Protein AF-A0AA88UX72-F1 (afdb_monomer_lite)

Foldseek 3Di:
DQKDKDWDFDDDDPDPDDPPDRQREIEIEGADDVCVQCVPPVVSVVVVVVVCVVSVHQKYKYWYWYADPVRDIWIKIKMKGQAPVVVVVVVVVCVVPPPDFDKDWDDDPDRITIIMTTDDPPPDD

Radius of gyration: 15.79 Å; chains: 1; bounding box: 31×39×46 Å

Structure (mmCIF, N/CA/C/O backbone):
data_AF-A0AA88UX72-F1
#
_entry.id   AF-A0AA88UX72-F1
#
loop_
_atom_site.group_PDB
_atom_site.id
_atom_site.type_symbol
_atom_site.label_atom_id
_atom_site.label_alt_id
_atom_site.label_comp_id
_atom_site.label_asym_id
_atom_site.label_entity_id
_atom_site.label_seq_id
_atom_site.pdbx_PDB_ins_code
_atom_site.Cartn_x
_atom_site.Cartn_y
_atom_site.Cartn_z
_atom_site.occupancy
_atom_site.B_iso_or_equiv
_atom_site.auth_seq_id
_atom_site.auth_comp_id
_atom_site.auth_asym_id
_atom_site.auth_atom_id
_atom_site.pdbx_PDB_model_num
ATOM 1 N N . MET A 1 1 ? 15.094 -5.283 6.063 1.00 44.72 1 MET A N 1
ATOM 2 C CA . MET A 1 1 ? 13.885 -4.436 6.108 1.00 44.72 1 MET A CA 1
ATOM 3 C C . MET A 1 1 ? 13.995 -3.380 5.005 1.00 44.72 1 MET A C 1
ATOM 5 O O . MET A 1 1 ? 14.874 -2.535 5.083 1.00 44.72 1 MET A O 1
ATOM 9 N N . LEU A 1 2 ? 13.213 -3.503 3.923 1.00 51.06 2 LEU A N 1
ATOM 10 C CA . LEU A 1 2 ? 13.275 -2.646 2.713 1.00 51.06 2 LEU A CA 1
ATOM 11 C C . LEU A 1 2 ? 12.264 -1.480 2.731 1.00 51.06 2 LEU A C 1
ATOM 13 O O . LEU A 1 2 ? 12.198 -0.710 1.777 1.00 51.06 2 LEU A O 1
ATOM 17 N N . ALA A 1 3 ? 11.479 -1.356 3.802 1.00 54.88 3 ALA A N 1
ATOM 18 C CA . ALA A 1 3 ? 10.460 -0.329 3.974 1.00 54.88 3 ALA A CA 1
ATOM 19 C C . ALA A 1 3 ? 10.599 0.311 5.359 1.00 54.88 3 ALA A C 1
ATOM 21 O O . ALA A 1 3 ? 10.671 -0.400 6.361 1.00 54.88 3 ALA A O 1
ATOM 22 N N . THR A 1 4 ? 10.621 1.641 5.410 1.00 60.09 4 THR A N 1
ATOM 23 C CA . THR A 1 4 ? 10.502 2.402 6.659 1.00 60.09 4 THR A CA 1
ATOM 24 C C . THR A 1 4 ? 9.038 2.777 6.833 1.00 60.09 4 THR A C 1
ATOM 26 O O . THR A 1 4 ? 8.469 3.461 5.979 1.00 60.09 4 THR A O 1
ATOM 29 N N . PHE A 1 5 ? 8.408 2.323 7.913 1.00 58.56 5 PHE A N 1
ATOM 30 C CA . PHE A 1 5 ? 7.028 2.677 8.235 1.00 58.56 5 PHE A CA 1
ATOM 31 C C . PHE A 1 5 ? 7.004 3.836 9.233 1.00 58.56 5 PHE A C 1
ATOM 33 O O . PHE A 1 5 ? 7.722 3.807 10.230 1.00 58.56 5 PHE A O 1
ATOM 40 N N . CYS A 1 6 ? 6.181 4.854 8.974 1.00 54.72 6 CYS A N 1
ATOM 41 C CA . CYS A 1 6 ? 5.992 5.982 9.881 1.00 54.72 6 CYS A CA 1
ATOM 42 C C . CYS A 1 6 ? 4.521 6.069 10.302 1.00 54.72 6 CYS A C 1
ATOM 44 O O . CYS A 1 6 ? 3.613 6.030 9.469 1.0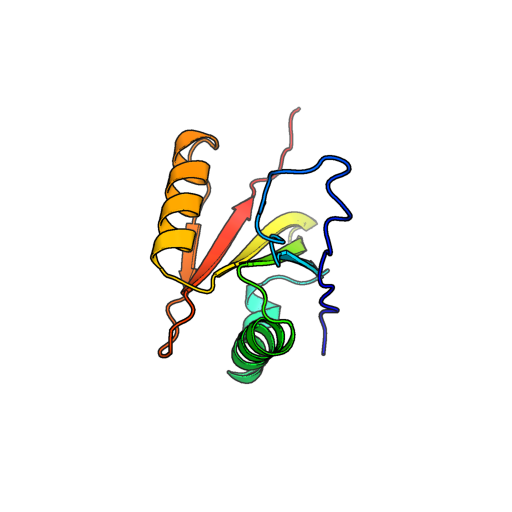0 54.72 6 CYS A O 1
ATOM 46 N N . ALA A 1 7 ? 4.276 6.202 11.603 1.00 49.16 7 ALA A N 1
ATOM 47 C CA . ALA A 1 7 ? 2.956 6.542 12.115 1.00 49.16 7 ALA A CA 1
ATOM 48 C C . ALA A 1 7 ? 2.701 8.042 11.903 1.00 49.16 7 ALA A C 1
ATOM 50 O O . ALA A 1 7 ? 3.544 8.872 12.251 1.00 49.16 7 ALA A O 1
ATOM 51 N N . VAL A 1 8 ? 1.548 8.405 11.336 1.00 52.69 8 VAL A N 1
ATOM 52 C CA . VAL A 1 8 ? 1.131 9.807 11.240 1.00 52.69 8 VAL A CA 1
ATOM 53 C C . VAL A 1 8 ? 0.278 10.124 12.464 1.00 52.69 8 VAL A C 1
ATOM 55 O O . VAL A 1 8 ? -0.829 9.615 12.615 1.00 52.69 8 VAL A O 1
ATOM 58 N N . ALA A 1 9 ? 0.788 10.985 13.343 1.00 47.56 9 ALA A N 1
ATOM 59 C CA . ALA A 1 9 ? 0.002 11.561 14.427 1.00 47.56 9 ALA A CA 1
ATOM 60 C C . ALA A 1 9 ? -0.632 12.877 13.947 1.00 47.56 9 ALA A C 1
ATOM 62 O O . ALA A 1 9 ? 0.058 13.879 13.767 1.00 47.56 9 ALA A O 1
ATOM 63 N N . THR A 1 10 ? -1.949 12.902 13.731 1.00 47.16 10 THR A N 1
ATOM 64 C CA . THR A 1 10 ? -2.679 14.157 13.482 1.00 47.16 10 THR A CA 1
ATOM 65 C C . THR A 1 10 ? -2.807 14.948 14.787 1.00 47.16 10 THR A C 1
ATOM 67 O O . THR A 1 10 ? -3.457 14.489 15.728 1.00 47.16 10 THR A O 1
ATOM 70 N N . GLY A 1 11 ? -2.167 16.118 14.861 1.00 38.25 11 GLY A N 1
ATOM 71 C CA . GLY A 1 11 ? -2.118 16.971 16.052 1.00 38.25 11 GLY A CA 1
ATOM 72 C C . GLY A 1 11 ? -3.402 17.771 16.345 1.00 38.25 11 GLY A C 1
ATOM 73 O O . GLY A 1 11 ? -3.981 18.371 15.449 1.00 38.25 11 GLY A O 1
ATOM 74 N N . LYS A 1 12 ? -3.770 17.760 17.639 1.00 38.09 12 LYS A N 1
ATOM 75 C CA . LYS A 1 12 ? -4.587 18.667 18.485 1.00 38.09 12 LYS A CA 1
ATOM 76 C C . LYS A 1 12 ? -5.878 19.324 17.919 1.00 38.09 12 LYS A C 1
ATOM 78 O O . LYS A 1 12 ? -5.793 20.266 17.137 1.00 38.09 12 LYS A O 1
ATOM 83 N N . PRO A 1 13 ? -7.079 18.977 18.439 1.00 38.19 13 PRO A N 1
ATOM 84 C CA . PRO A 1 13 ? -8.253 19.839 18.336 1.00 38.19 13 PRO A CA 1
ATOM 85 C C . PRO A 1 13 ? -8.174 20.938 19.404 1.00 38.19 13 PRO A C 1
ATOM 87 O O . PRO A 1 13 ? -8.322 20.679 20.598 1.00 38.19 13 PRO A O 1
ATOM 90 N N . GLU A 1 14 ? -7.960 22.182 18.991 1.00 43.72 14 GLU A N 1
ATOM 91 C CA . GLU A 1 14 ? -8.206 23.341 19.850 1.00 43.72 14 GLU A CA 1
ATOM 92 C C . GLU A 1 14 ? -9.699 23.687 19.800 1.00 43.72 14 GLU A C 1
ATOM 94 O O . GLU A 1 14 ? -10.089 24.645 19.150 1.00 43.72 14 GLU A O 1
ATOM 99 N N . ASN A 1 15 ? -10.555 22.871 20.425 1.00 40.28 15 ASN A N 1
ATOM 100 C CA . ASN A 1 15 ? -11.774 23.366 21.070 1.00 40.28 15 ASN A CA 1
ATOM 101 C C . ASN A 1 15 ? -12.445 22.275 21.910 1.00 40.28 15 ASN A C 1
ATOM 103 O O . ASN A 1 15 ? -12.537 21.111 21.511 1.00 40.28 15 ASN A O 1
ATOM 107 N N . ALA A 1 16 ? -12.928 22.673 23.080 1.00 46.75 16 ALA A N 1
ATOM 108 C CA . ALA A 1 16 ? -13.628 21.820 24.022 1.00 46.75 16 ALA A CA 1
ATOM 109 C C . ALA A 1 16 ? -14.860 21.164 23.370 1.00 46.75 16 ALA A C 1
ATOM 111 O O . ALA A 1 16 ? -15.727 21.850 22.838 1.00 46.75 16 ALA A O 1
ATOM 112 N N . GLY A 1 17 ? -14.948 19.832 23.433 1.00 41.94 17 GLY A N 1
ATOM 113 C CA . GLY A 1 17 ? -16.197 19.102 23.173 1.00 41.94 17 GLY A CA 1
ATOM 114 C C . GLY A 1 17 ? -16.154 17.996 22.120 1.00 41.94 17 GLY A C 1
ATOM 115 O O . GLY A 1 17 ? -17.093 17.210 22.063 1.00 41.94 17 GLY A O 1
ATOM 116 N N . SER A 1 18 ? -15.082 17.849 21.339 1.00 40.16 18 SER A N 1
ATOM 117 C CA . SER A 1 18 ? -15.031 16.814 20.301 1.00 40.16 18 SER A CA 1
ATOM 118 C C . SER A 1 18 ? -13.996 15.737 20.623 1.00 40.16 18 SER A C 1
ATOM 120 O O . SER A 1 18 ? -12.798 15.927 20.425 1.00 40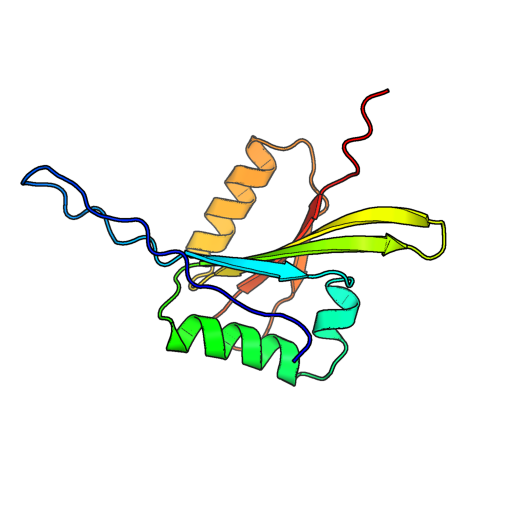.16 18 SER A O 1
ATOM 122 N N . ARG A 1 19 ? -14.455 14.573 21.109 1.00 44.94 19 ARG A N 1
ATOM 123 C CA . ARG A 1 19 ? -13.673 13.319 21.169 1.00 44.94 19 ARG A CA 1
ATOM 124 C C . ARG A 1 19 ? -13.427 12.775 19.751 1.00 44.94 19 ARG A C 1
ATOM 126 O O . ARG A 1 19 ? -13.725 11.615 19.472 1.00 44.94 19 ARG A O 1
ATOM 133 N N . LEU A 1 20 ? -12.933 13.610 18.834 1.00 41.38 20 LEU A N 1
ATOM 134 C CA . LEU A 1 20 ? -12.520 13.169 17.509 1.00 41.38 20 LEU A CA 1
ATOM 135 C C . LEU A 1 20 ? -11.348 12.222 17.702 1.00 41.38 20 LEU A C 1
ATOM 137 O O . LEU A 1 20 ? -10.259 12.608 18.124 1.00 41.38 20 LEU A O 1
ATOM 141 N N . MET A 1 21 ? -11.655 10.950 17.485 1.00 46.09 21 MET A N 1
ATOM 142 C CA . MET A 1 21 ? -10.746 9.836 17.620 1.00 46.09 21 MET A CA 1
ATOM 143 C C . MET A 1 21 ? -9.452 10.147 16.880 1.00 46.09 21 MET A C 1
ATOM 145 O O . MET A 1 21 ? -9.477 10.417 15.678 1.00 46.09 21 MET A O 1
ATOM 149 N N . VAL A 1 22 ? -8.330 10.095 17.603 1.00 51.31 22 VAL A N 1
ATOM 150 C CA . VAL A 1 22 ? -6.994 10.068 17.007 1.00 51.31 22 VAL A CA 1
ATOM 151 C C . VAL A 1 22 ? -7.034 8.989 15.929 1.00 51.31 22 VAL A C 1
ATOM 153 O O . VAL A 1 22 ? -7.208 7.801 16.216 1.00 51.31 22 VAL A O 1
ATOM 156 N N . SER A 1 23 ? -7.005 9.409 14.670 1.00 56.72 23 SER A N 1
ATOM 157 C CA . SER A 1 23 ? -7.057 8.489 13.547 1.00 56.72 23 SER A CA 1
ATOM 158 C C . SER A 1 23 ? -5.644 7.955 13.396 1.00 56.72 23 SER A C 1
ATOM 160 O O . SER A 1 23 ? -4.798 8.600 12.790 1.00 56.72 23 SER A O 1
ATOM 162 N N . HIS A 1 24 ? -5.368 6.825 14.052 1.00 78.12 24 HIS A N 1
ATOM 163 C CA . HIS A 1 24 ? -4.060 6.176 14.060 1.00 78.12 24 HIS A CA 1
ATOM 164 C C . HIS A 1 24 ? -3.805 5.570 12.670 1.00 78.12 24 HIS A C 1
ATOM 166 O O . HIS A 1 24 ? -4.041 4.384 12.444 1.00 78.12 24 HIS A O 1
ATOM 172 N N . VAL A 1 25 ? -3.420 6.409 11.707 1.00 83.62 25 VAL A N 1
ATOM 173 C CA . VAL A 1 25 ? -3.127 6.017 10.326 1.00 83.62 25 VAL A CA 1
ATOM 174 C C . VAL A 1 25 ? -1.615 6.041 10.126 1.00 83.62 25 VAL A C 1
ATOM 176 O O . VAL A 1 25 ? -0.964 7.057 10.357 1.00 83.62 25 VAL A O 1
ATOM 179 N N . GLY A 1 26 ? -1.036 4.924 9.701 1.00 84.56 26 GLY A N 1
ATOM 180 C CA . GLY A 1 26 ? 0.362 4.862 9.286 1.00 84.56 26 GLY A CA 1
ATOM 181 C C . GLY A 1 26 ? 0.496 5.061 7.785 1.00 84.56 26 GLY A C 1
ATOM 182 O O . GLY A 1 26 ? -0.353 4.605 7.015 1.00 84.56 26 GLY A O 1
ATOM 183 N N . MET A 1 27 ? 1.587 5.695 7.367 1.00 84.81 27 MET A N 1
ATOM 184 C CA . MET A 1 27 ? 1.947 5.836 5.961 1.00 84.81 27 MET A CA 1
ATOM 185 C C . MET A 1 27 ? 3.407 5.442 5.745 1.00 84.81 27 MET A C 1
ATOM 187 O O . MET A 1 27 ? 4.288 5.727 6.554 1.00 84.81 27 MET A O 1
ATOM 191 N N . SER A 1 28 ? 3.672 4.777 4.631 1.00 85.44 28 SER A N 1
ATOM 192 C CA . SER A 1 28 ? 5.018 4.426 4.194 1.00 85.44 28 SER A CA 1
ATOM 193 C C . SER A 1 28 ? 5.125 4.578 2.686 1.00 85.44 28 SER A C 1
ATOM 195 O O . SER A 1 28 ? 4.124 4.477 1.975 1.00 85.44 28 SER A O 1
ATOM 197 N N . SER A 1 29 ? 6.339 4.816 2.197 1.00 86.88 29 SER A N 1
ATOM 198 C CA . SER A 1 29 ? 6.627 4.818 0.767 1.00 86.88 29 SER A CA 1
ATOM 199 C C . SER A 1 29 ? 7.810 3.911 0.454 1.00 86.88 29 SER A C 1
ATOM 201 O O . SER A 1 29 ? 8.764 3.847 1.229 1.00 86.88 29 SER A O 1
ATOM 203 N N . ILE A 1 30 ? 7.736 3.195 -0.668 1.00 87.31 30 ILE A N 1
ATOM 204 C CA . ILE A 1 30 ? 8.759 2.235 -1.097 1.00 87.31 30 ILE A CA 1
ATOM 205 C C . ILE A 1 30 ? 9.077 2.374 -2.589 1.00 87.31 30 ILE A C 1
ATOM 207 O O . ILE A 1 30 ? 8.212 2.705 -3.399 1.00 87.31 30 ILE A O 1
ATOM 211 N N . GLY A 1 31 ? 10.326 2.067 -2.951 1.00 88.25 31 GLY A N 1
ATOM 212 C CA . GLY A 1 31 ? 10.840 2.112 -4.329 1.00 88.25 31 GLY A CA 1
ATOM 213 C C . GLY A 1 31 ? 10.829 0.769 -5.073 1.00 88.25 31 GLY A C 1
ATOM 214 O O . GLY A 1 31 ? 11.530 0.610 -6.070 1.00 88.25 31 GLY A O 1
ATOM 215 N N . ILE A 1 32 ? 10.103 -0.231 -4.564 1.00 87.25 32 ILE A N 1
ATOM 216 C CA . ILE A 1 32 ? 9.988 -1.581 -5.142 1.00 87.25 32 ILE A CA 1
ATOM 217 C C . ILE A 1 32 ? 8.518 -1.968 -5.270 1.00 87.25 32 ILE A C 1
ATOM 219 O O . ILE A 1 32 ? 7.690 -1.455 -4.518 1.00 87.25 32 ILE A O 1
ATOM 223 N N . SER A 1 33 ? 8.190 -2.902 -6.167 1.00 87.50 33 SER A N 1
ATOM 224 C CA . SER A 1 33 ? 6.817 -3.404 -6.282 1.00 87.50 33 SER A CA 1
ATOM 225 C C . SER A 1 33 ? 6.334 -4.038 -4.978 1.00 87.50 33 SER A C 1
ATOM 227 O O . SER A 1 33 ? 7.106 -4.685 -4.262 1.00 87.50 33 SER A O 1
ATOM 229 N N . ILE A 1 34 ? 5.039 -3.915 -4.689 1.00 85.25 34 ILE A N 1
ATOM 230 C CA . ILE A 1 34 ? 4.413 -4.579 -3.539 1.00 85.25 34 ILE A CA 1
ATOM 231 C C . ILE A 1 34 ? 4.574 -6.092 -3.661 1.00 85.25 34 ILE A C 1
ATOM 233 O O . ILE A 1 34 ? 4.831 -6.766 -2.671 1.00 85.25 34 ILE A O 1
ATOM 237 N N . ALA A 1 35 ? 4.517 -6.635 -4.879 1.00 83.75 35 ALA A N 1
ATOM 238 C CA . ALA A 1 35 ? 4.802 -8.047 -5.110 1.00 83.75 35 ALA A CA 1
ATOM 239 C C . ALA A 1 35 ? 6.204 -8.442 -4.611 1.00 83.75 35 ALA A C 1
ATOM 241 O O . ALA A 1 35 ? 6.340 -9.478 -3.973 1.00 83.75 35 ALA A O 1
ATOM 242 N N . ARG A 1 36 ? 7.237 -7.616 -4.836 1.00 85.19 36 ARG A N 1
ATOM 243 C CA . ARG A 1 36 ? 8.587 -7.864 -4.298 1.00 85.19 36 ARG A CA 1
ATOM 244 C C . ARG A 1 36 ? 8.679 -7.664 -2.791 1.00 85.19 36 ARG A C 1
ATOM 246 O O . ARG A 1 36 ? 9.406 -8.421 -2.154 1.00 85.19 36 ARG A O 1
ATOM 253 N N . LEU A 1 37 ? 7.966 -6.679 -2.240 1.00 82.94 37 LEU A N 1
ATOM 254 C CA . LEU A 1 37 ? 7.867 -6.488 -0.790 1.00 82.94 37 LEU A CA 1
ATOM 255 C C . LEU A 1 37 ? 7.313 -7.755 -0.124 1.00 82.94 37 LEU A C 1
ATOM 257 O O . LEU A 1 37 ? 7.872 -8.213 0.863 1.00 82.94 37 LEU A O 1
ATOM 261 N N . LEU A 1 38 ? 6.256 -8.328 -0.704 1.00 80.25 38 LEU A N 1
ATOM 262 C CA . LEU A 1 38 ? 5.548 -9.490 -0.167 1.00 80.25 38 LEU A CA 1
ATOM 263 C C . LEU A 1 38 ? 6.190 -10.839 -0.529 1.00 80.25 38 LEU A C 1
ATOM 265 O O . LEU A 1 38 ? 5.904 -11.841 0.114 1.00 80.25 38 LEU A O 1
ATOM 269 N N . ALA A 1 39 ? 7.048 -10.883 -1.552 1.00 78.06 39 ALA A N 1
ATOM 270 C CA . ALA A 1 39 ? 7.757 -12.097 -1.960 1.00 78.06 39 ALA A CA 1
ATOM 271 C C . ALA A 1 39 ? 8.921 -12.471 -1.024 1.00 78.06 39 ALA A C 1
ATOM 273 O O . ALA A 1 39 ? 9.405 -13.598 -1.095 1.00 78.06 39 ALA A O 1
ATOM 274 N N . HIS A 1 40 ? 9.386 -11.549 -0.170 1.00 64.31 40 HIS A N 1
ATOM 275 C CA . HIS A 1 40 ? 10.398 -11.825 0.858 1.00 64.31 40 HIS A CA 1
ATOM 276 C C . HIS A 1 40 ? 9.762 -12.547 2.056 1.00 64.31 40 HIS A C 1
ATOM 278 O O . HIS A 1 40 ? 9.537 -11.940 3.102 1.00 64.31 40 HIS A O 1
ATOM 284 N N . ASP A 1 41 ? 9.459 -13.834 1.868 1.00 56.88 41 ASP A N 1
ATOM 285 C CA . ASP A 1 41 ? 8.862 -14.754 2.844 1.00 56.88 41 ASP A CA 1
ATOM 286 C C . ASP A 1 41 ? 7.555 -14.258 3.505 1.00 56.88 41 ASP A C 1
ATOM 288 O O . ASP A 1 41 ? 7.161 -13.090 3.461 1.00 56.88 41 ASP A O 1
ATOM 292 N N . ASN A 1 42 ? 6.855 -15.166 4.193 1.00 58.97 42 ASN A N 1
ATOM 293 C CA . ASN A 1 42 ? 5.667 -14.823 4.992 1.00 58.97 42 ASN A CA 1
ATOM 294 C C . ASN A 1 42 ? 5.956 -13.765 6.085 1.00 58.97 42 ASN A C 1
ATOM 296 O O . ASN A 1 42 ? 5.022 -13.207 6.661 1.00 58.97 42 ASN A O 1
ATOM 300 N N . MET A 1 43 ? 7.235 -13.474 6.356 1.00 59.94 43 MET A N 1
ATOM 301 C CA . MET A 1 43 ? 7.681 -12.455 7.305 1.00 59.94 43 MET A CA 1
ATOM 302 C C . MET A 1 43 ? 7.222 -11.050 6.918 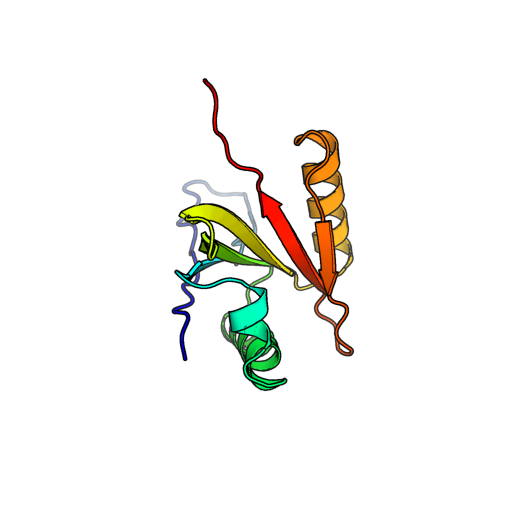1.00 59.94 43 MET A C 1
ATOM 304 O O . MET A 1 43 ? 6.733 -10.335 7.780 1.00 59.94 43 MET A O 1
ATOM 308 N N . SER A 1 44 ? 7.282 -10.663 5.644 1.00 71.00 44 SER A N 1
ATOM 309 C CA . SER A 1 44 ? 6.970 -9.287 5.216 1.00 71.00 44 SER A CA 1
ATOM 310 C C . SER A 1 44 ? 5.555 -8.824 5.590 1.00 71.00 44 SER A C 1
ATOM 312 O O . SER A 1 44 ? 5.355 -7.699 6.049 1.00 71.00 44 SER A O 1
ATOM 314 N N . THR A 1 45 ? 4.551 -9.694 5.444 1.00 74.94 45 THR A N 1
ATOM 315 C CA . THR A 1 45 ? 3.178 -9.332 5.828 1.00 74.94 45 THR A CA 1
ATOM 316 C C . THR A 1 45 ? 2.965 -9.430 7.332 1.00 74.94 45 THR A C 1
ATOM 318 O O . THR A 1 45 ? 2.254 -8.605 7.903 1.00 74.94 45 THR A O 1
ATOM 321 N N . GLN A 1 46 ? 3.619 -10.387 7.995 1.00 76.56 46 GLN A N 1
ATOM 322 C CA . GLN A 1 46 ? 3.596 -10.474 9.453 1.00 76.56 46 GLN A CA 1
ATOM 323 C C . GLN A 1 46 ? 4.250 -9.253 10.105 1.00 76.56 46 GLN A C 1
ATOM 325 O O . GLN A 1 46 ? 3.713 -8.758 11.086 1.00 76.56 46 GLN A O 1
ATOM 330 N N . GLU A 1 47 ? 5.341 -8.725 9.550 1.00 79.75 47 GLU A N 1
ATOM 331 C CA . GLU A 1 47 ? 5.997 -7.491 9.997 1.00 79.75 47 GLU A CA 1
ATOM 332 C C . GLU A 1 47 ? 5.077 -6.279 9.835 1.00 79.75 47 GLU A C 1
ATOM 334 O O . GLU A 1 47 ? 4.977 -5.459 10.744 1.00 79.75 47 GLU A O 1
ATOM 339 N N . ILE A 1 48 ? 4.351 -6.193 8.717 1.00 81.19 48 ILE A N 1
ATOM 340 C CA . ILE A 1 48 ? 3.356 -5.142 8.466 1.00 81.19 48 ILE A CA 1
ATOM 341 C C . ILE A 1 48 ? 2.223 -5.195 9.498 1.00 81.19 48 ILE A C 1
ATOM 343 O O . ILE A 1 48 ? 1.886 -4.179 10.109 1.00 81.19 48 ILE A O 1
ATOM 347 N N . VAL A 1 49 ? 1.660 -6.382 9.728 1.00 82.19 49 VAL A N 1
ATOM 348 C CA . VAL A 1 49 ? 0.601 -6.595 10.724 1.00 82.19 49 VAL A CA 1
ATOM 349 C C . VAL A 1 49 ? 1.123 -6.349 12.141 1.00 82.19 49 VAL A C 1
ATOM 351 O O . VAL A 1 49 ? 0.433 -5.753 12.970 1.00 82.19 49 VAL A O 1
ATOM 354 N N . HIS A 1 50 ? 2.350 -6.779 12.430 1.00 83.56 50 HIS A N 1
ATOM 355 C CA . HIS A 1 50 ? 3.000 -6.568 13.714 1.00 83.56 50 HIS A CA 1
ATOM 356 C C . HIS A 1 50 ? 3.212 -5.078 13.980 1.00 83.56 50 HIS A C 1
ATOM 358 O O . HIS A 1 50 ? 2.805 -4.597 15.033 1.00 83.56 50 HIS A O 1
ATOM 364 N N . PHE A 1 51 ? 3.759 -4.335 13.016 1.00 83.69 51 PHE A N 1
ATOM 365 C CA . PHE A 1 51 ? 3.919 -2.885 13.101 1.00 83.69 51 PHE A CA 1
ATOM 366 C C . PHE A 1 51 ? 2.574 -2.192 13.324 1.00 83.69 51 PHE A C 1
ATOM 368 O O . PHE A 1 51 ? 2.438 -1.397 14.251 1.00 83.69 51 PHE A O 1
ATOM 375 N N . GLN A 1 52 ? 1.552 -2.556 12.542 1.00 84.12 52 GLN A N 1
ATOM 376 C CA . GLN A 1 52 ? 0.201 -2.022 12.699 1.00 84.12 52 GLN A CA 1
ATOM 377 C C . GLN A 1 52 ? -0.333 -2.226 14.125 1.00 84.12 52 GLN A C 1
ATOM 379 O O . GLN A 1 52 ? -0.903 -1.306 14.709 1.00 84.12 52 GLN A O 1
ATOM 384 N N . ARG A 1 53 ? -0.131 -3.413 14.707 1.00 84.00 53 ARG A N 1
ATOM 385 C CA . ARG A 1 53 ? -0.581 -3.730 16.068 1.00 84.00 53 ARG A CA 1
ATOM 386 C C . ARG A 1 53 ? 0.225 -2.991 17.137 1.00 84.00 53 ARG A C 1
ATOM 388 O O . ARG A 1 53 ? -0.374 -2.450 18.064 1.00 84.00 53 ARG A O 1
ATOM 395 N N . THR A 1 54 ? 1.550 -2.969 17.017 1.00 83.75 54 THR A N 1
ATOM 396 C CA . THR A 1 54 ? 2.457 -2.334 17.987 1.00 83.75 54 THR A CA 1
ATOM 397 C C . THR A 1 54 ? 2.227 -0.825 18.052 1.00 83.75 54 THR A C 1
ATOM 399 O O . THR A 1 54 ? 2.086 -0.275 19.142 1.00 83.75 54 THR A O 1
ATOM 402 N N . GLU A 1 55 ? 2.057 -0.180 16.898 1.00 82.69 55 GLU A N 1
ATOM 403 C CA . GLU A 1 55 ? 1.762 1.254 16.781 1.00 82.69 55 GLU A CA 1
ATOM 404 C C . GLU A 1 55 ? 0.265 1.587 16.952 1.00 82.69 55 GLU A C 1
ATOM 406 O O . GLU A 1 55 ? -0.138 2.745 16.844 1.00 82.69 55 GLU A O 1
ATOM 411 N N . LYS A 1 56 ? -0.583 0.579 17.227 1.00 85.69 56 LYS A N 1
ATOM 412 C CA . LYS A 1 56 ? -2.045 0.707 17.404 1.00 85.69 56 LYS A CA 1
ATOM 413 C C . LYS A 1 56 ? -2.726 1.436 16.239 1.00 85.69 56 LYS A C 1
ATOM 415 O O . LYS A 1 56 ? -3.644 2.235 16.433 1.00 85.69 56 LYS A O 1
ATOM 420 N N . LEU A 1 57 ? -2.270 1.160 15.020 1.00 85.12 57 LEU A N 1
ATOM 421 C CA . LEU A 1 57 ? -2.772 1.784 13.805 1.00 85.12 57 LEU A CA 1
ATOM 422 C C . LEU A 1 57 ? -4.067 1.110 13.345 1.00 85.12 57 LEU A C 1
ATOM 424 O O . LEU A 1 57 ? -4.117 -0.090 13.070 1.00 85.12 57 LEU A O 1
ATOM 428 N N . ARG A 1 58 ? -5.110 1.917 13.166 1.00 86.94 58 ARG A N 1
ATOM 429 C CA . ARG A 1 58 ? -6.387 1.480 12.587 1.00 86.94 58 ARG A CA 1
ATOM 430 C C . ARG A 1 58 ? -6.246 1.175 11.097 1.00 86.94 58 ARG A C 1
ATOM 432 O O . ARG A 1 58 ? -6.925 0.300 10.562 1.00 86.94 58 ARG A O 1
ATOM 439 N N . LEU A 1 59 ? -5.336 1.888 10.437 1.00 85.88 59 LEU A N 1
ATOM 440 C CA . LEU A 1 59 ? -5.052 1.769 9.014 1.00 85.88 59 LEU A CA 1
ATOM 441 C C . LEU A 1 59 ? -3.555 1.968 8.768 1.00 85.88 59 LEU A C 1
ATOM 443 O O . LEU A 1 59 ? -2.965 2.905 9.296 1.00 85.88 59 LEU A O 1
ATOM 447 N N . LEU A 1 60 ? -2.946 1.135 7.934 1.00 87.25 60 LEU A N 1
ATOM 448 C CA . LEU A 1 60 ? -1.602 1.345 7.406 1.00 87.25 60 LEU A CA 1
ATOM 449 C C . LEU A 1 60 ? -1.672 1.388 5.883 1.00 87.25 60 LEU A C 1
ATOM 451 O O . LEU A 1 60 ? -2.206 0.471 5.259 1.00 87.25 60 LEU A O 1
ATOM 455 N N . MET A 1 61 ? -1.110 2.437 5.291 1.00 88.00 61 MET A N 1
ATOM 456 C CA . MET A 1 61 ? -1.011 2.604 3.848 1.00 88.00 61 MET A CA 1
ATOM 457 C C . MET A 1 61 ? 0.456 2.604 3.415 1.00 88.00 61 MET A C 1
ATOM 459 O O . MET A 1 61 ? 1.267 3.355 3.949 1.00 88.00 61 MET A O 1
ATOM 463 N N . VAL A 1 62 ? 0.808 1.785 2.429 1.00 87.69 62 VAL A N 1
ATOM 464 C CA . VAL A 1 62 ? 2.151 1.750 1.837 1.00 87.69 62 VAL A CA 1
ATOM 465 C C . VAL A 1 62 ? 2.032 2.109 0.371 1.00 87.69 62 VAL A C 1
ATOM 467 O O . VAL A 1 62 ? 1.433 1.366 -0.397 1.00 87.69 62 VAL A O 1
ATOM 470 N N . VAL A 1 63 ? 2.606 3.233 -0.031 1.00 88.19 63 VAL A N 1
ATOM 471 C CA . VAL A 1 63 ? 2.623 3.671 -1.425 1.00 88.19 63 VAL A CA 1
ATOM 472 C C . VAL A 1 63 ? 3.914 3.192 -2.077 1.00 88.19 63 VAL A C 1
ATOM 474 O O . VAL A 1 63 ? 5.014 3.527 -1.653 1.00 88.19 63 VAL A O 1
ATOM 477 N N . SER A 1 64 ? 3.790 2.404 -3.129 1.00 88.62 64 SER A N 1
ATOM 478 C CA . SER A 1 64 ? 4.899 1.969 -3.961 1.00 88.62 64 SER A CA 1
ATOM 479 C C . SER A 1 64 ? 4.958 2.799 -5.237 1.00 88.62 64 SER A C 1
ATOM 481 O O . SER A 1 64 ? 3.939 3.011 -5.898 1.00 88.62 64 SER A O 1
ATOM 483 N N . GLY A 1 65 ? 6.159 3.246 -5.592 1.00 89.81 65 GLY A N 1
ATOM 484 C CA . GLY A 1 65 ? 6.471 3.829 -6.891 1.00 89.81 65 GLY A CA 1
ATOM 485 C C . GLY A 1 65 ? 7.720 3.169 -7.458 1.00 89.81 65 GLY A C 1
ATOM 486 O O . GLY A 1 65 ? 8.779 3.226 -6.839 1.00 89.81 65 GLY A O 1
ATOM 487 N N . TYR A 1 66 ? 7.619 2.538 -8.625 1.00 88.88 66 TYR A N 1
ATOM 488 C CA . TYR A 1 66 ? 8.748 1.842 -9.247 1.00 88.88 66 TYR A CA 1
ATOM 489 C C . TYR A 1 66 ? 8.638 1.842 -10.770 1.00 88.88 66 TYR A C 1
ATOM 491 O O . TYR A 1 66 ? 7.572 2.085 -11.331 1.00 88.88 66 TYR A O 1
ATOM 499 N N . TYR A 1 67 ? 9.749 1.559 -11.445 1.00 88.31 67 TYR A N 1
ATOM 500 C CA . TYR A 1 67 ? 9.764 1.323 -12.885 1.00 88.31 67 TYR A CA 1
ATOM 501 C C . TYR A 1 67 ? 9.694 -0.176 -13.162 1.00 88.31 67 TYR A C 1
ATOM 503 O O . TYR A 1 67 ? 10.447 -0.957 -12.574 1.00 88.31 67 TYR A O 1
ATOM 511 N N . ASP A 1 68 ? 8.794 -0.583 -14.052 1.00 86.62 68 ASP A N 1
ATOM 512 C CA . ASP A 1 68 ? 8.786 -1.950 -14.567 1.00 86.62 68 ASP A CA 1
ATOM 513 C C . ASP A 1 68 ? 9.993 -2.191 -15.510 1.00 86.62 68 ASP A C 1
ATOM 515 O O . ASP A 1 68 ? 10.701 -1.245 -15.876 1.00 86.62 68 ASP A O 1
ATOM 519 N N . PRO A 1 69 ? 10.272 -3.442 -15.928 1.00 88.81 69 PRO A N 1
ATOM 520 C CA . PRO A 1 69 ? 11.372 -3.729 -16.855 1.00 88.81 69 PRO A CA 1
ATOM 521 C C . PRO A 1 69 ? 11.283 -2.994 -18.204 1.00 88.81 69 PRO A C 1
ATOM 523 O O . PRO A 1 69 ? 12.283 -2.890 -18.908 1.00 88.81 69 PRO A O 1
ATOM 526 N N . GLN A 1 70 ? 10.106 -2.472 -18.561 1.00 92.75 70 GLN A N 1
ATOM 527 C CA . GLN A 1 70 ? 9.869 -1.682 -19.769 1.00 92.75 70 GLN A CA 1
ATOM 528 C C . GLN A 1 70 ? 10.042 -0.170 -19.530 1.00 92.75 70 GLN A C 1
ATOM 530 O O . GLN A 1 70 ? 9.775 0.623 -20.429 1.00 92.75 70 GLN A O 1
ATOM 535 N N . LYS A 1 71 ? 10.527 0.239 -18.348 1.00 88.44 71 LYS A N 1
ATOM 536 C CA . LYS A 1 71 ? 10.690 1.636 -17.912 1.00 88.44 71 LYS A CA 1
ATOM 537 C C . LYS A 1 71 ? 9.379 2.413 -17.804 1.00 88.44 71 LYS A C 1
ATOM 539 O O . LYS A 1 71 ? 9.402 3.643 -17.768 1.00 88.44 71 LYS A O 1
ATOM 544 N N . ASN A 1 72 ? 8.244 1.734 -17.674 1.00 88.00 72 ASN A N 1
ATOM 545 C CA . ASN A 1 72 ? 7.006 2.414 -17.329 1.00 88.00 72 ASN A CA 1
ATOM 546 C C . ASN A 1 72 ? 6.963 2.630 -15.822 1.00 88.00 72 ASN A C 1
ATOM 548 O O . ASN A 1 72 ? 7.135 1.689 -15.042 1.00 88.00 72 ASN A O 1
ATOM 552 N N . PHE A 1 73 ? 6.694 3.864 -15.411 1.00 87.44 73 PHE A N 1
ATOM 553 C CA . PHE A 1 73 ? 6.455 4.158 -14.008 1.00 87.44 73 PHE A CA 1
ATOM 554 C C . PHE A 1 73 ? 5.120 3.547 -13.567 1.00 87.44 73 PHE A C 1
ATOM 556 O O . PHE A 1 73 ? 4.092 3.734 -14.216 1.00 87.44 73 PHE A O 1
ATOM 563 N N . LYS A 1 74 ? 5.127 2.811 -12.459 1.00 86.00 74 LYS A N 1
ATOM 564 C CA . LYS A 1 74 ? 3.955 2.183 -11.847 1.00 86.00 74 LYS A CA 1
ATOM 565 C C . LYS A 1 74 ? 3.785 2.713 -10.431 1.00 86.00 74 LYS A C 1
ATOM 567 O O . LYS A 1 74 ? 4.767 2.961 -9.731 1.00 86.00 74 LYS A O 1
ATOM 572 N N . ARG A 1 75 ? 2.527 2.864 -10.014 1.00 86.00 75 ARG A N 1
ATOM 573 C CA . ARG A 1 75 ? 2.163 3.189 -8.636 1.00 86.00 75 ARG A CA 1
ATOM 574 C C . ARG A 1 75 ? 1.203 2.153 -8.091 1.00 86.00 75 ARG A C 1
ATOM 576 O O . ARG A 1 75 ? 0.199 1.822 -8.719 1.00 86.00 75 ARG A O 1
ATOM 583 N N . GLU A 1 76 ? 1.498 1.673 -6.901 1.00 86.88 76 GLU A N 1
ATOM 584 C CA . GLU A 1 76 ? 0.668 0.711 -6.189 1.00 86.88 76 GLU A CA 1
ATOM 585 C C . GLU A 1 76 ? 0.488 1.201 -4.757 1.00 86.88 76 GLU A C 1
ATOM 587 O O . GLU A 1 76 ? 1.321 1.935 -4.232 1.00 86.88 76 GLU A O 1
ATOM 592 N N . ILE A 1 77 ? -0.600 0.816 -4.113 1.00 85.44 77 ILE A N 1
ATOM 593 C CA . ILE A 1 77 ? -0.866 1.137 -2.719 1.00 85.44 77 ILE A CA 1
ATOM 594 C C . ILE A 1 77 ? -1.250 -0.158 -2.019 1.00 85.44 77 ILE A C 1
ATOM 596 O O . ILE A 1 77 ? -2.204 -0.817 -2.413 1.00 85.44 77 ILE A O 1
ATOM 600 N N . LEU A 1 78 ? -0.520 -0.526 -0.976 1.00 87.31 78 LEU A N 1
ATOM 601 C CA . LEU A 1 78 ? -0.934 -1.547 -0.027 1.00 87.31 78 LEU A CA 1
ATOM 602 C C . LEU A 1 78 ? -1.753 -0.863 1.059 1.00 87.31 78 LEU A C 1
ATOM 604 O O . LEU A 1 78 ? -1.318 0.146 1.610 1.00 87.31 78 LEU A O 1
ATOM 608 N N . VAL A 1 79 ? -2.899 -1.423 1.407 1.00 86.75 79 VAL A N 1
ATOM 609 C CA . VAL A 1 79 ? -3.718 -0.950 2.519 1.00 86.75 79 VAL A CA 1
ATOM 610 C C . VAL A 1 79 ? -3.955 -2.119 3.463 1.00 86.75 79 VAL A C 1
ATOM 612 O O . VAL A 1 79 ? -4.445 -3.159 3.033 1.00 86.75 79 VAL A O 1
ATOM 615 N N . SER A 1 80 ? -3.616 -1.949 4.739 1.00 86.50 80 SER A N 1
ATOM 616 C CA . SER A 1 80 ? -3.922 -2.889 5.820 1.00 86.50 80 SER A CA 1
ATOM 617 C C . SER A 1 80 ? -4.834 -2.211 6.831 1.00 86.50 80 SER A C 1
ATOM 619 O O . SER A 1 80 ? -4.514 -1.130 7.324 1.00 86.50 80 SER A O 1
ATOM 621 N N . ALA A 1 81 ? -5.973 -2.820 7.142 1.00 87.38 81 ALA A N 1
ATOM 622 C CA . ALA A 1 81 ? -6.963 -2.261 8.061 1.00 87.38 81 ALA A CA 1
ATOM 623 C C . ALA A 1 81 ? -7.193 -3.184 9.258 1.00 87.38 81 ALA A C 1
ATOM 625 O O . ALA A 1 81 ? -7.165 -4.406 9.118 1.00 87.38 81 ALA A O 1
ATOM 626 N N . GLU A 1 82 ? -7.474 -2.584 10.416 1.00 84.94 82 GLU A N 1
ATOM 627 C CA . GLU A 1 82 ? -7.780 -3.306 11.658 1.00 84.94 82 GLU A CA 1
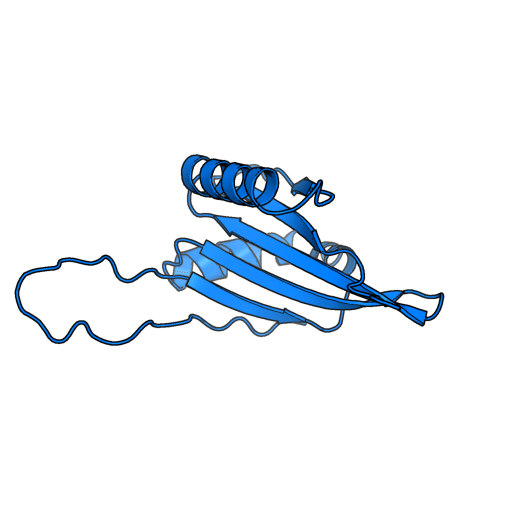ATOM 628 C C . GLU A 1 82 ? -9.047 -4.166 11.577 1.00 84.94 82 GLU A C 1
ATOM 630 O O . GLU A 1 82 ? -9.197 -5.118 12.338 1.00 84.94 82 GLU A O 1
ATOM 635 N N . SER A 1 83 ? -9.969 -3.820 10.674 1.00 83.56 83 SER A N 1
ATOM 636 C CA . SER A 1 83 ? -11.237 -4.516 10.505 1.00 83.56 83 SER A CA 1
ATOM 637 C C . SER A 1 83 ? -11.644 -4.611 9.038 1.00 83.56 83 SER A C 1
ATOM 639 O O . SER A 1 83 ? -11.334 -3.747 8.210 1.00 83.56 83 SER A O 1
ATOM 641 N N . ALA A 1 84 ? -12.396 -5.667 8.725 1.00 82.81 84 ALA A N 1
ATOM 642 C CA . ALA A 1 84 ? -12.988 -5.859 7.406 1.00 82.81 84 ALA A CA 1
ATOM 643 C C . ALA A 1 84 ? -14.018 -4.769 7.064 1.00 82.81 84 ALA A C 1
ATOM 645 O O . ALA A 1 84 ? -14.145 -4.398 5.902 1.00 82.81 84 ALA A O 1
ATOM 646 N N . GLU A 1 85 ? -14.720 -4.222 8.061 1.00 85.44 85 GLU A N 1
ATOM 647 C CA . GLU A 1 85 ? -15.671 -3.120 7.873 1.00 85.44 85 GLU A CA 1
ATOM 648 C C . GLU A 1 85 ? -14.966 -1.848 7.388 1.00 85.44 85 GLU A C 1
ATOM 650 O O . GLU A 1 85 ? -15.369 -1.264 6.383 1.00 85.44 85 GLU A O 1
ATOM 655 N N . LEU A 1 86 ? -13.868 -1.456 8.047 1.00 83.75 86 LEU A N 1
ATOM 656 C CA . LEU A 1 86 ? -13.083 -0.290 7.640 1.00 83.75 86 LEU A CA 1
ATOM 657 C C . LEU A 1 86 ? -12.546 -0.464 6.218 1.00 83.75 86 LEU A C 1
ATOM 659 O O . LEU A 1 86 ? -12.577 0.468 5.415 1.00 83.75 86 LEU A O 1
ATOM 663 N N . MET A 1 87 ? -12.103 -1.677 5.894 1.00 84.62 87 MET A N 1
ATOM 664 C CA . MET A 1 87 ? -11.635 -2.002 4.558 1.00 84.62 87 MET A CA 1
ATOM 665 C C . MET A 1 87 ? -12.754 -1.939 3.511 1.00 84.62 87 MET A C 1
ATOM 667 O O . MET A 1 87 ? -12.566 -1.334 2.462 1.00 84.62 87 MET A O 1
ATOM 671 N N . ASN A 1 88 ? -13.939 -2.481 3.798 1.00 83.94 88 ASN A N 1
ATOM 672 C CA . ASN A 1 88 ? -15.097 -2.400 2.903 1.00 83.94 88 ASN A CA 1
ATOM 673 C C . ASN A 1 88 ? -15.532 -0.954 2.652 1.00 83.94 88 ASN A C 1
ATOM 675 O O . ASN A 1 88 ? -15.808 -0.590 1.509 1.00 83.94 88 ASN A O 1
ATOM 679 N N . ASN A 1 89 ? -15.528 -0.113 3.687 1.00 84.81 89 ASN A N 1
ATOM 680 C CA . ASN A 1 89 ? -15.835 1.310 3.552 1.00 84.81 89 ASN A CA 1
ATOM 681 C C . ASN A 1 89 ? -14.817 2.021 2.644 1.00 84.81 89 ASN A C 1
ATOM 683 O O . ASN A 1 89 ? -15.203 2.823 1.792 1.00 84.81 89 ASN A O 1
ATOM 687 N N . LEU A 1 90 ? -13.526 1.690 2.767 1.00 81.44 90 LEU A N 1
ATOM 688 C CA . LEU A 1 90 ? -12.475 2.216 1.891 1.00 81.44 90 LEU A CA 1
ATOM 689 C C . LEU A 1 90 ? -12.630 1.740 0.444 1.00 81.44 90 LEU A C 1
ATOM 691 O O . LEU A 1 90 ? -12.509 2.543 -0.478 1.00 81.44 90 LEU A O 1
ATOM 695 N N . LEU A 1 91 ? -12.944 0.464 0.223 1.00 80.25 91 LEU A N 1
ATOM 696 C CA . LEU A 1 91 ? -13.202 -0.067 -1.119 1.00 80.25 91 LEU A CA 1
ATOM 697 C C . LEU A 1 91 ? -14.413 0.604 -1.761 1.00 80.25 91 LEU A C 1
ATOM 699 O O . LEU A 1 91 ? -14.351 0.991 -2.924 1.00 80.25 91 LEU A O 1
ATOM 703 N N . HIS A 1 92 ? -15.494 0.783 -1.002 1.00 82.00 92 HIS A N 1
ATOM 704 C CA . HIS A 1 92 ? -16.671 1.503 -1.471 1.00 82.00 92 HIS A CA 1
ATOM 705 C C . HIS A 1 92 ? -16.316 2.944 -1.857 1.00 82.00 92 HIS A C 1
ATOM 707 O O . HIS A 1 92 ? -16.722 3.414 -2.921 1.00 82.00 92 HIS A O 1
ATOM 713 N N . PHE A 1 93 ? -15.515 3.633 -1.037 1.00 81.75 93 PHE A N 1
ATOM 714 C CA . PHE A 1 93 ? -15.015 4.969 -1.350 1.00 81.75 93 PHE A CA 1
ATOM 715 C C . PHE A 1 93 ? -14.196 4.982 -2.647 1.00 81.75 93 PHE A C 1
ATOM 717 O O . PHE A 1 93 ? -14.466 5.812 -3.514 1.00 81.75 93 PHE A O 1
ATOM 724 N N . PHE A 1 94 ? -13.250 4.053 -2.820 1.00 77.12 94 PHE A N 1
ATOM 725 C CA . PHE A 1 94 ? -12.452 3.959 -4.043 1.00 77.12 94 PHE A CA 1
ATOM 726 C C . PHE A 1 94 ? -13.321 3.691 -5.270 1.00 77.12 94 PHE A C 1
ATOM 728 O O . PHE A 1 94 ? -13.180 4.393 -6.261 1.00 77.12 94 PHE A O 1
ATOM 735 N N . ASN A 1 95 ? -14.263 2.754 -5.192 1.00 75.69 95 ASN A N 1
ATOM 736 C CA . ASN A 1 95 ? -15.152 2.431 -6.308 1.00 75.69 95 ASN A CA 1
ATOM 737 C C . ASN A 1 95 ? -16.107 3.581 -6.664 1.00 75.69 95 ASN A C 1
ATOM 739 O O . ASN A 1 95 ? -16.467 3.739 -7.825 1.00 75.69 95 ASN A O 1
ATOM 743 N N . SER A 1 96 ? -16.512 4.384 -5.676 1.00 77.50 96 SER A N 1
ATOM 744 C CA . SER A 1 96 ? -17.421 5.516 -5.894 1.00 77.50 96 SER A CA 1
ATOM 745 C C . SER A 1 96 ? -16.714 6.755 -6.450 1.00 77.50 96 SER A C 1
ATOM 747 O O . SER A 1 96 ? -17.352 7.569 -7.109 1.00 77.50 96 SER A O 1
ATOM 749 N N . ASN A 1 97 ? -15.417 6.923 -6.167 1.00 68.88 97 ASN A N 1
ATOM 750 C CA . ASN A 1 97 ? -14.676 8.159 -6.463 1.00 68.88 97 ASN A CA 1
ATOM 751 C C . ASN A 1 97 ? -13.553 7.984 -7.491 1.00 68.88 97 ASN A C 1
ATOM 753 O O . ASN A 1 97 ? -13.062 8.970 -8.033 1.00 68.88 97 ASN A O 1
ATOM 757 N N . ALA A 1 98 ? -13.132 6.753 -7.767 1.00 63.25 98 ALA A N 1
ATOM 758 C CA . ALA A 1 98 ? -12.132 6.446 -8.770 1.00 63.25 98 ALA A CA 1
ATOM 759 C C . ALA A 1 98 ? -12.734 5.480 -9.789 1.00 63.25 98 ALA A C 1
ATOM 761 O O . ALA A 1 98 ? -13.181 4.385 -9.454 1.00 63.25 98 ALA A O 1
ATOM 762 N N . SER A 1 99 ? -12.737 5.888 -11.054 1.00 56.00 99 SER A N 1
ATOM 763 C CA . SER A 1 99 ? -13.190 5.066 -12.172 1.00 56.00 99 SER A CA 1
ATOM 764 C C . SER A 1 99 ? -12.340 3.790 -12.272 1.00 56.00 99 SER A C 1
ATOM 766 O O . SER A 1 99 ? -11.239 3.824 -12.814 1.00 56.00 99 SER A O 1
ATOM 768 N N . ASN A 1 100 ? -12.859 2.680 -11.734 1.00 57.22 100 ASN A N 1
ATOM 769 C CA . ASN A 1 100 ? -12.345 1.309 -11.846 1.00 57.22 100 ASN A CA 1
ATOM 770 C C . ASN A 1 100 ? -10.846 1.148 -11.533 1.00 57.22 100 ASN A C 1
ATOM 772 O O . ASN A 1 100 ? -10.066 0.718 -12.386 1.00 57.22 100 ASN A O 1
ATOM 776 N N . LEU A 1 101 ? -10.432 1.456 -10.299 1.00 62.56 101 LEU A N 1
ATOM 777 C CA . LEU A 1 101 ? -9.097 1.067 -9.836 1.00 62.56 101 LEU A CA 1
ATOM 778 C C . LEU A 1 101 ? -8.972 -0.469 -9.860 1.00 62.56 101 LEU A C 1
ATOM 780 O O . LEU A 1 101 ? -9.821 -1.153 -9.283 1.00 62.56 101 LEU A O 1
ATOM 784 N N . PRO A 1 102 ? -7.926 -1.043 -10.481 1.00 65.50 102 PRO A N 1
ATOM 785 C CA . PRO A 1 102 ? -7.638 -2.459 -10.332 1.00 65.50 102 PRO A CA 1
ATOM 786 C C . PRO A 1 102 ? -7.318 -2.737 -8.858 1.00 65.50 102 PRO A C 1
ATOM 788 O O . PRO A 1 102 ? -6.322 -2.248 -8.322 1.00 65.50 102 PRO A O 1
ATOM 791 N N . LEU A 1 103 ? -8.179 -3.504 -8.194 1.00 65.25 103 LEU A N 1
ATOM 792 C CA . LEU A 1 103 ? -8.039 -3.897 -6.794 1.00 65.25 103 LEU A CA 1
ATOM 793 C C . LEU A 1 103 ? -7.707 -5.388 -6.728 1.00 65.25 103 LEU A C 1
ATOM 795 O O . LEU A 1 103 ? -8.389 -6.209 -7.341 1.00 65.25 103 LEU A O 1
ATOM 799 N N . LYS A 1 104 ? -6.678 -5.754 -5.962 1.00 67.00 104 LYS A N 1
ATOM 800 C CA . LYS A 1 104 ? -6.332 -7.150 -5.678 1.00 67.00 104 LYS A CA 1
ATOM 801 C C . LYS A 1 104 ? -6.416 -7.409 -4.180 1.00 67.00 104 LYS A C 1
ATOM 803 O O . LYS A 1 104 ? -5.711 -6.782 -3.391 1.00 67.00 104 LYS A O 1
ATOM 808 N N . VAL A 1 105 ? -7.267 -8.357 -3.800 1.00 64.62 105 VAL A N 1
ATOM 809 C CA . VAL A 1 105 ? -7.424 -8.783 -2.405 1.00 64.62 105 VAL A CA 1
ATOM 810 C C . VAL A 1 105 ? -6.315 -9.770 -2.059 1.00 64.62 105 VAL A C 1
ATOM 812 O O . VAL A 1 105 ? -6.128 -10.758 -2.769 1.00 64.62 105 VAL A O 1
ATOM 815 N N . LEU A 1 106 ? -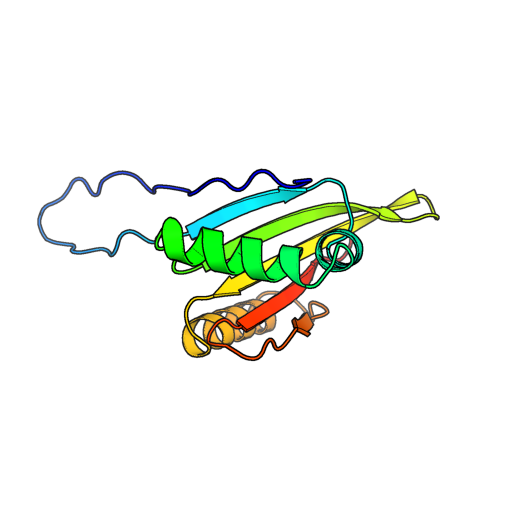5.598 -9.527 -0.964 1.00 65.44 106 LEU A N 1
ATOM 816 C CA . LEU A 1 106 ? -4.676 -10.487 -0.367 1.00 65.44 106 LEU A CA 1
ATOM 817 C C . LEU A 1 106 ? -5.260 -10.910 0.983 1.00 65.44 106 LEU A C 1
ATOM 819 O O . LEU A 1 106 ? -5.098 -10.231 1.994 1.00 65.44 106 LEU A O 1
ATOM 823 N N . GLN A 1 107 ? -6.002 -12.017 0.996 1.00 58.88 107 GLN A N 1
ATOM 824 C CA . GLN A 1 107 ? -6.530 -12.552 2.248 1.00 58.88 107 GLN A CA 1
ATOM 825 C C . GLN A 1 107 ? -5.422 -13.288 3.001 1.00 58.88 107 GLN A C 1
ATOM 827 O O . GLN A 1 107 ? -4.846 -14.240 2.475 1.00 58.88 107 GLN A O 1
ATOM 832 N N . GLN A 1 108 ? -5.138 -12.856 4.232 1.00 56.66 108 GLN A N 1
ATOM 833 C CA . GLN A 1 108 ? -4.300 -13.608 5.160 1.00 56.66 108 GLN A CA 1
ATOM 834 C C . GLN A 1 108 ? -5.145 -14.200 6.293 1.00 56.66 108 GLN A C 1
ATOM 836 O O . GLN A 1 108 ? -6.047 -13.531 6.803 1.00 56.66 108 GLN A O 1
ATOM 841 N N . PRO A 1 109 ? -4.873 -15.448 6.709 1.00 46.50 109 PRO A N 1
ATOM 842 C CA . PRO A 1 109 ? -5.531 -16.040 7.862 1.00 46.50 109 PRO A CA 1
ATOM 843 C C . PRO A 1 109 ? -5.050 -15.340 9.142 1.00 46.50 109 PRO A C 1
ATOM 845 O O . PRO A 1 109 ? -3.928 -15.553 9.591 1.00 46.50 109 PRO A O 1
ATOM 848 N N . GLY A 1 110 ? -5.904 -14.488 9.717 1.00 53.44 110 GLY A N 1
ATOM 849 C CA . GLY A 1 110 ? -5.638 -13.799 10.985 1.00 53.44 110 GLY A CA 1
ATOM 850 C C . GLY A 1 110 ? -5.985 -12.309 10.974 1.00 53.44 110 GLY A C 1
ATOM 851 O O . GLY A 1 110 ? -5.095 -11.469 10.932 1.00 53.44 110 GLY A O 1
ATOM 852 N N . GLN A 1 111 ? -7.282 -11.999 11.075 1.00 55.19 111 GLN A N 1
ATOM 853 C CA . GLN A 1 111 ? -7.898 -10.714 11.472 1.00 55.19 111 GLN A CA 1
ATOM 854 C C . GLN A 1 111 ? -7.643 -9.432 10.654 1.00 55.19 111 GLN A C 1
ATOM 856 O O . GLN A 1 111 ? -8.564 -8.622 10.583 1.00 55.19 111 GLN A O 1
ATOM 861 N N . PHE A 1 112 ? -6.497 -9.238 10.004 1.00 56.38 112 PHE A N 1
ATOM 862 C CA . PHE A 1 112 ? -6.233 -8.042 9.193 1.00 56.38 112 PHE A CA 1
ATOM 863 C C . PHE A 1 112 ? -6.454 -8.333 7.713 1.00 56.38 112 PHE A C 1
ATOM 865 O O . PHE A 1 112 ? -6.002 -9.351 7.188 1.00 56.38 112 PHE A O 1
ATOM 872 N N . VAL A 1 113 ? -7.159 -7.428 7.034 1.00 60.03 113 VAL A N 1
ATOM 873 C CA . VAL A 1 113 ? -7.401 -7.544 5.595 1.00 60.03 113 VAL A CA 1
ATOM 874 C C . VAL A 1 113 ? -6.429 -6.635 4.863 1.00 60.03 113 VAL A C 1
ATOM 876 O O . VAL A 1 113 ? -6.355 -5.443 5.162 1.00 60.03 113 VAL A O 1
ATOM 879 N N . VAL A 1 114 ? -5.692 -7.205 3.910 1.00 62.09 114 VAL A N 1
ATOM 880 C CA . VAL A 1 114 ? -4.688 -6.493 3.123 1.00 62.09 114 VAL A CA 1
ATOM 881 C C . VAL A 1 114 ? -5.167 -6.389 1.678 1.00 62.09 114 VAL A C 1
ATOM 883 O O . VAL A 1 114 ? -5.488 -7.387 1.031 1.00 62.09 114 VAL A O 1
ATOM 886 N N . PHE A 1 115 ? -5.218 -5.171 1.153 1.00 64.81 115 PHE A N 1
ATOM 887 C CA . PHE A 1 115 ? -5.567 -4.901 -0.238 1.00 64.81 115 PHE A CA 1
ATOM 888 C C . PHE A 1 115 ? -4.409 -4.240 -0.961 1.00 64.81 115 PHE A C 1
ATOM 890 O O . PHE A 1 115 ? -3.713 -3.397 -0.403 1.00 64.81 115 PHE A O 1
ATOM 897 N N . VAL A 1 116 ? -4.237 -4.601 -2.228 1.00 60.91 116 VAL A N 1
ATOM 898 C CA . VAL A 1 116 ? -3.362 -3.894 -3.157 1.00 60.91 116 VAL A CA 1
ATOM 899 C C . VAL A 1 116 ? -4.235 -3.127 -4.136 1.00 60.91 116 VAL A C 1
ATOM 901 O O . VAL A 1 116 ? -5.014 -3.716 -4.884 1.00 60.91 116 VAL A O 1
ATOM 904 N N . VAL A 1 117 ? -4.101 -1.810 -4.126 1.00 62.25 117 VAL A N 1
ATOM 905 C CA . VAL A 1 117 ? -4.729 -0.887 -5.063 1.00 62.25 117 VAL A CA 1
ATOM 906 C C . VAL A 1 117 ? -3.692 -0.502 -6.105 1.00 62.25 117 VAL A C 1
ATOM 908 O O . VAL A 1 117 ? -2.635 0.030 -5.772 1.00 62.25 117 VAL A O 1
ATOM 911 N N . PHE A 1 118 ? -3.975 -0.737 -7.378 1.00 58.09 118 PHE A N 1
ATOM 912 C CA . PHE A 1 118 ? -3.122 -0.258 -8.458 1.00 58.09 118 PHE A CA 1
ATOM 913 C C . PHE A 1 118 ? -3.604 1.128 -8.872 1.00 58.09 118 PHE A C 1
ATOM 915 O O . PHE A 1 118 ? -4.731 1.287 -9.329 1.00 58.09 118 PHE A O 1
ATOM 922 N N . CYS A 1 119 ? -2.763 2.147 -8.716 1.00 54.56 119 CYS A N 1
ATOM 923 C CA . CYS A 1 119 ? -3.071 3.469 -9.239 1.00 54.56 119 CYS 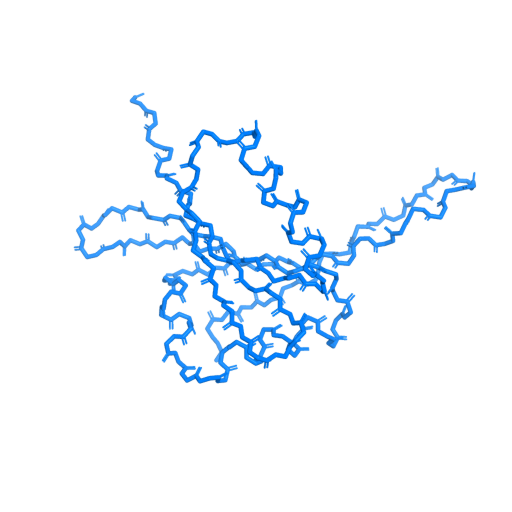A CA 1
ATOM 924 C C . CYS A 1 119 ? -2.473 3.552 -10.642 1.00 54.56 119 CYS A C 1
ATOM 926 O O . CYS A 1 119 ? -1.251 3.541 -10.810 1.00 54.56 119 CYS A O 1
ATOM 928 N N . GLY A 1 120 ? -3.340 3.591 -11.657 1.00 48.03 120 GLY A N 1
ATOM 929 C CA . GLY A 1 120 ? -2.923 3.779 -13.041 1.00 48.03 120 GLY A CA 1
ATOM 930 C C . GLY A 1 120 ? -1.989 4.983 -13.190 1.00 48.03 120 GLY A C 1
ATOM 931 O O . GLY A 1 120 ? -1.997 5.939 -12.401 1.00 48.03 120 GLY A O 1
ATOM 932 N N . THR A 1 121 ? -1.141 4.940 -14.211 1.00 42.50 121 THR A N 1
ATOM 933 C CA . THR A 1 121 ? -0.374 6.110 -14.624 1.00 42.50 121 THR A CA 1
ATOM 934 C C . THR A 1 121 ? -1.347 7.247 -14.931 1.00 42.50 121 THR A C 1
ATOM 936 O O . THR A 1 121 ? -2.008 7.223 -15.961 1.00 42.50 121 THR A O 1
ATOM 939 N N . PHE A 1 122 ? -1.420 8.254 -14.054 1.00 38.06 122 PHE A N 1
ATOM 940 C CA . PHE A 1 122 ? -1.699 9.642 -14.433 1.00 38.06 122 PHE A CA 1
ATOM 941 C C . PHE A 1 122 ? -0.628 10.056 -15.451 1.00 38.06 122 PHE A C 1
ATOM 943 O O . PHE A 1 122 ? 0.381 10.663 -15.111 1.00 38.06 122 PHE A O 1
ATOM 950 N N . LEU A 1 123 ? -0.808 9.596 -16.680 1.00 29.39 123 LEU A N 1
ATOM 951 C CA . LEU A 1 123 ? -0.321 10.217 -17.890 1.00 29.39 123 LEU A CA 1
ATOM 952 C C . LEU A 1 123 ? -1.570 10.893 -18.441 1.00 29.39 123 LEU A C 1
ATOM 954 O O . LEU A 1 123 ? -2.382 10.251 -19.100 1.00 29.39 123 LEU A O 1
ATOM 958 N N . HIS A 1 124 ? -1.779 12.152 -18.064 1.00 29.14 124 HIS A N 1
ATOM 959 C CA . HIS A 1 124 ? -2.531 13.018 -18.959 1.00 29.14 124 HIS A CA 1
ATOM 960 C C . HIS A 1 124 ? -1.560 13.496 -20.056 1.00 29.14 124 HIS A C 1
ATOM 962 O O . HIS A 1 124 ? -0.373 13.654 -19.751 1.00 29.14 124 HIS A O 1
ATOM 968 N N . PRO A 1 125 ? -2.044 13.617 -21.305 1.00 38.03 125 PRO A N 1
ATOM 969 C CA . PRO A 1 125 ? -1.253 13.995 -22.477 1.00 38.03 125 PRO A CA 1
ATOM 970 C C . PRO A 1 125 ? -0.654 15.400 -22.381 1.00 38.03 125 PRO A C 1
ATOM 972 O O . PRO A 1 125 ? -1.222 16.241 -21.647 1.00 38.03 125 PRO A O 1
#

Sequence (125 aa):
MLATFCAVATGKPENAGSRLMVSHVGMSSIGISIARLLAHDNMSTQEIVHFQRTEKLRLLMVVSGYYDPQKNFKREILVSAESAELMNNLLHFFNSNASNLPLKVLQQPGQFVVFVVFCGTFLHP

Organism: NCBI:txid1293975

pLDDT: mean 70.08, std 17.42, range [29.14, 92.75]

InterPro domains:
  IPR038222 DHHA2 domain superfamily [G3DSA:3.10.310.20] (11-117)

Secondary structure (DSSP, 8-state):
----EEEE------STT-------EEEEEESS-HHHHHHSTTHHHHHHHHHHHHTT-SEEEEEEEEE-TT--EEEEEEEEESSHHHHHHHHHHHHHHSTT--EEEEE-SSS-EEEEEEE------